Protein AF-A0A9I9EAN5-F1 (afdb_monomer_lite)

Radius of gyration: 19.29 Å; chains: 1; bounding box: 40×20×60 Å

InterPro domains:
  IPR010264 Plant self-incompatibility S1 [PF05938] (23-65)

Sequence (65 aa):
MFLLLPFSLHATDELISLLPKTTVTIVNEVGGPLLGIHCRSKQDDLGVNVVSSDKSYSFNFRPNI

Secondary structure (DSSP, 8-state):
-----------SHHHHHTSPPEEEEEE--SSSS-EEEEEEETTEEEEEEEE-TT-EEEEEE----

pLDDT: mean 79.65, std 15.26, range [41.75, 95.0]

Structure (mmCIF, N/CA/C/O backbone):
data_AF-A0A9I9EAN5-F1
#
_entry.id   AF-A0A9I9EAN5-F1
#
loop_
_atom_site.group_PDB
_atom_site.id
_atom_site.type_symbol
_atom_site.label_atom_id
_atom_site.label_alt_id
_atom_site.label_comp_id
_atom_site.label_asym_id
_atom_site.label_entity_id
_atom_site.label_seq_id
_atom_site.pdbx_PDB_ins_code
_atom_site.Cartn_x
_atom_site.Cartn_y
_atom_site.Cartn_z
_atom_site.occupancy
_atom_site.B_iso_or_equiv
_atom_site.auth_seq_id
_atom_site.auth_comp_id
_atom_site.auth_asym_id
_atom_site.auth_atom_id
_atom_site.pdbx_PDB_model_num
ATOM 1 N N . MET A 1 1 ? 24.482 -13.390 -49.474 1.00 51.56 1 MET A N 1
ATOM 2 C CA . MET A 1 1 ? 23.232 -12.855 -48.895 1.00 51.56 1 MET A CA 1
ATOM 3 C C . MET A 1 1 ? 23.248 -13.186 -47.407 1.00 51.56 1 MET A C 1
ATOM 5 O O . MET A 1 1 ? 22.856 -14.282 -47.036 1.00 51.56 1 MET A O 1
ATOM 9 N N . PHE A 1 2 ? 23.829 -12.322 -46.571 1.00 41.75 2 PHE A N 1
ATOM 10 C CA . PHE A 1 2 ? 23.862 -12.548 -45.122 1.00 41.75 2 PHE A CA 1
ATOM 11 C C . PHE A 1 2 ? 22.523 -12.091 -44.538 1.00 41.75 2 PHE A C 1
ATOM 13 O O . PHE A 1 2 ? 22.201 -10.907 -44.584 1.00 41.75 2 PHE A O 1
ATOM 20 N N . LEU A 1 3 ? 21.722 -13.042 -44.057 1.00 44.47 3 LEU A N 1
ATOM 21 C CA . LEU A 1 3 ? 20.494 -12.770 -43.315 1.00 44.47 3 LEU A CA 1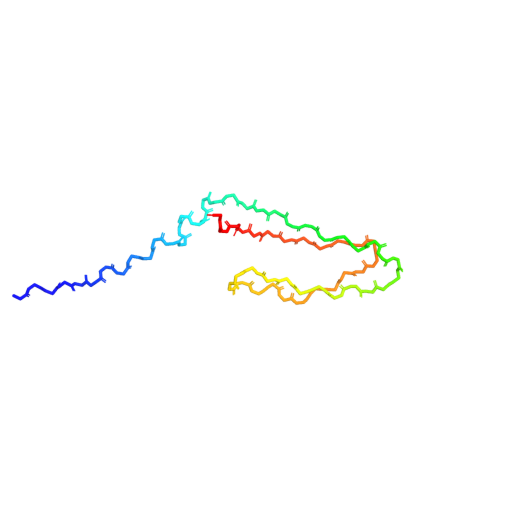
ATOM 22 C C . LEU A 1 3 ? 20.878 -12.174 -41.956 1.00 44.47 3 LEU A C 1
ATOM 24 O O . LEU A 1 3 ? 21.331 -12.887 -41.064 1.00 44.47 3 LEU A O 1
ATOM 28 N N . LEU A 1 4 ? 20.722 -10.858 -41.815 1.00 54.16 4 LEU A N 1
ATOM 29 C CA . LEU A 1 4 ? 20.758 -10.188 -40.520 1.00 54.16 4 LEU A CA 1
ATOM 30 C C . LEU A 1 4 ? 19.459 -10.543 -39.791 1.00 54.16 4 LEU A C 1
ATOM 32 O O . LEU A 1 4 ? 18.409 -9.964 -40.066 1.00 54.16 4 LEU A O 1
ATOM 36 N N . LEU A 1 5 ? 19.510 -11.526 -38.893 1.00 53.94 5 LEU A N 1
ATOM 37 C CA . LEU A 1 5 ? 18.446 -11.702 -37.910 1.00 53.94 5 LEU A CA 1
ATOM 38 C C . LEU A 1 5 ? 18.444 -10.452 -37.018 1.00 53.94 5 LEU A C 1
ATOM 40 O O . LEU A 1 5 ? 19.495 -10.124 -36.457 1.00 53.94 5 LEU A O 1
ATOM 44 N N . PRO A 1 6 ? 17.317 -9.731 -36.878 1.00 57.16 6 PRO A N 1
ATOM 45 C CA . PRO A 1 6 ? 17.239 -8.664 -35.904 1.00 57.16 6 PRO A CA 1
ATOM 46 C C . PRO A 1 6 ? 17.291 -9.343 -34.539 1.00 57.16 6 PRO A C 1
ATOM 48 O O . PRO A 1 6 ? 16.332 -9.985 -34.112 1.00 57.16 6 PRO A O 1
ATOM 51 N N . PHE A 1 7 ? 18.436 -9.252 -33.868 1.00 53.59 7 PHE A N 1
ATOM 52 C CA . PHE A 1 7 ? 18.517 -9.556 -32.449 1.00 53.59 7 PHE A CA 1
ATOM 53 C C . PHE A 1 7 ? 17.607 -8.550 -31.746 1.00 53.59 7 PHE A C 1
ATOM 55 O O . PHE A 1 7 ? 17.993 -7.412 -31.491 1.00 53.59 7 PHE A O 1
ATOM 62 N N . SER A 1 8 ? 16.353 -8.945 -31.522 1.00 59.44 8 SER A N 1
ATOM 63 C CA . SER A 1 8 ? 15.407 -8.163 -30.741 1.00 59.44 8 SER A CA 1
ATOM 64 C C . SER A 1 8 ? 15.913 -8.177 -29.307 1.00 59.44 8 SER A C 1
ATOM 66 O O . SER A 1 8 ? 15.705 -9.137 -28.567 1.00 59.44 8 SER A O 1
ATOM 68 N N . LEU A 1 9 ? 16.649 -7.130 -28.950 1.00 50.59 9 LEU A N 1
ATOM 69 C CA . LEU A 1 9 ? 17.229 -6.937 -27.636 1.00 50.59 9 LEU A CA 1
ATOM 70 C C . LEU A 1 9 ? 16.097 -6.731 -26.609 1.00 50.59 9 LEU A C 1
ATOM 72 O O . LEU A 1 9 ? 15.657 -5.609 -26.378 1.00 50.59 9 LEU A O 1
ATOM 76 N N . HIS A 1 10 ? 15.621 -7.812 -25.985 1.00 55.66 10 HIS A N 1
ATOM 77 C CA . HIS A 1 10 ? 14.807 -7.770 -24.761 1.00 55.66 10 HIS A CA 1
ATOM 78 C C . HIS A 1 10 ? 15.721 -7.424 -23.568 1.00 55.66 10 HIS A C 1
ATOM 80 O O . HIS A 1 10 ? 15.988 -8.254 -22.709 1.00 55.66 10 HIS A O 1
ATOM 86 N N . ALA A 1 11 ? 16.284 -6.213 -23.539 1.00 53.41 11 ALA A N 1
ATOM 87 C CA . ALA A 1 11 ? 17.181 -5.773 -22.459 1.00 53.41 11 ALA A CA 1
ATOM 88 C C . ALA A 1 11 ? 16.475 -4.981 -21.344 1.00 53.41 11 ALA A C 1
ATOM 90 O O . ALA A 1 11 ? 17.134 -4.284 -20.578 1.00 53.41 11 ALA A O 1
ATOM 91 N N . THR A 1 12 ? 15.149 -5.053 -21.228 1.00 59.38 12 THR A N 1
ATOM 92 C CA . THR A 1 12 ? 14.414 -4.251 -20.238 1.00 59.38 12 THR A CA 1
ATOM 93 C C . THR A 1 12 ? 14.125 -5.011 -18.946 1.00 59.38 12 THR A C 1
ATOM 95 O O . THR A 1 12 ? 14.376 -4.475 -17.872 1.00 59.38 12 THR A O 1
ATOM 98 N N . ASP A 1 13 ? 13.658 -6.258 -19.009 1.00 59.91 13 ASP A N 1
ATOM 99 C CA . ASP A 1 13 ? 13.109 -6.931 -17.819 1.00 59.91 13 ASP A CA 1
ATOM 100 C C . ASP A 1 13 ? 14.179 -7.415 -16.828 1.00 59.91 13 ASP A C 1
ATOM 102 O O . ASP A 1 13 ? 14.028 -7.250 -15.615 1.00 59.91 13 ASP A O 1
ATOM 106 N N . GLU A 1 14 ? 15.303 -7.929 -17.332 1.00 65.31 14 GLU A N 1
ATOM 107 C CA . GLU A 1 14 ? 16.421 -8.398 -16.499 1.00 65.31 14 GLU A CA 1
ATOM 108 C C . GLU A 1 1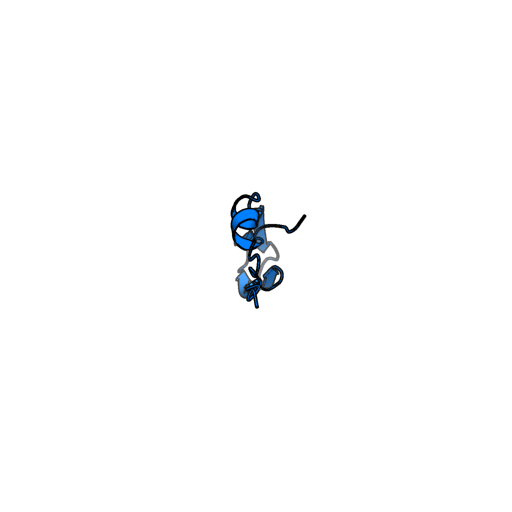4 ? 17.062 -7.250 -15.701 1.00 65.31 14 GLU A C 1
ATOM 110 O O . GLU A 1 14 ? 17.316 -7.387 -14.503 1.00 65.31 14 GLU A O 1
ATOM 115 N N . LEU A 1 15 ? 17.251 -6.077 -16.318 1.00 69.50 15 LEU A N 1
ATOM 116 C CA . LEU A 1 15 ? 17.821 -4.904 -15.646 1.00 69.50 15 LEU A CA 1
ATOM 117 C C . LEU A 1 15 ? 16.839 -4.288 -14.635 1.00 69.50 15 LEU A C 1
ATOM 119 O O . LEU A 1 15 ? 17.252 -3.857 -13.558 1.00 69.50 15 LEU A O 1
ATOM 123 N N . ILE A 1 16 ? 15.534 -4.299 -14.937 1.00 70.00 16 ILE A N 1
ATOM 124 C CA . ILE A 1 16 ? 14.486 -3.844 -14.010 1.00 70.00 16 ILE A CA 1
ATOM 125 C C . ILE A 1 16 ? 14.469 -4.706 -12.742 1.00 70.00 16 ILE A C 1
ATOM 127 O O . ILE A 1 16 ? 14.215 -4.183 -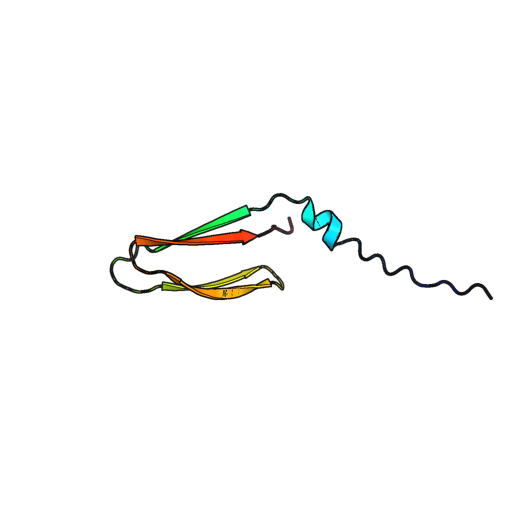11.659 1.00 70.00 16 ILE A O 1
ATOM 131 N N . SER A 1 17 ? 14.779 -6.003 -12.824 1.00 72.44 17 SER A N 1
ATOM 132 C CA . SER A 1 17 ? 14.805 -6.884 -11.648 1.00 72.44 17 SER A CA 1
ATOM 133 C C . SER A 1 17 ? 15.783 -6.419 -10.551 1.00 72.44 17 SER A C 1
ATOM 135 O O . SER A 1 17 ? 15.485 -6.596 -9.361 1.00 72.44 17 SER A O 1
ATOM 137 N N . LEU A 1 18 ? 16.879 -5.761 -10.957 1.00 80.38 18 LEU A N 1
ATOM 138 C CA . LEU A 1 18 ? 17.948 -5.235 -10.102 1.00 80.38 18 LEU A CA 1
ATOM 139 C C . LEU A 1 18 ? 17.600 -3.892 -9.450 1.00 80.38 18 LEU A C 1
ATOM 141 O O . LEU A 1 18 ? 18.251 -3.498 -8.483 1.00 80.38 18 LEU A O 1
ATOM 145 N N . LEU A 1 19 ? 16.577 -3.188 -9.948 1.00 81.00 19 LEU A N 1
ATOM 146 C CA . LEU A 1 19 ? 16.124 -1.951 -9.324 1.00 81.00 19 LEU A CA 1
ATOM 147 C C . LEU A 1 19 ? 15.507 -2.249 -7.949 1.00 81.00 19 LEU A C 1
ATOM 149 O O . LEU A 1 19 ? 14.803 -3.259 -7.786 1.00 81.00 19 LEU A O 1
ATOM 153 N N . PRO A 1 20 ? 15.736 -1.375 -6.953 1.00 85.25 20 PRO A N 1
ATOM 154 C CA . PRO A 1 20 ? 15.142 -1.532 -5.637 1.00 85.25 20 PRO A CA 1
ATOM 155 C C . PRO A 1 20 ? 13.614 -1.535 -5.735 1.00 85.25 20 PRO A C 1
ATOM 157 O O . PRO A 1 20 ? 13.010 -0.753 -6.471 1.00 85.25 20 PRO A O 1
ATOM 160 N N . LYS A 1 21 ? 12.981 -2.432 -4.973 1.00 87.38 21 LYS A N 1
ATOM 161 C CA . LYS A 1 21 ? 11.530 -2.402 -4.784 1.00 87.38 21 LYS A CA 1
ATOM 162 C C . LYS A 1 21 ? 11.172 -1.302 -3.792 1.00 87.38 21 LYS A C 1
ATOM 164 O O . LYS A 1 21 ? 11.845 -1.126 -2.779 1.00 87.38 21 LYS A O 1
ATOM 169 N N . THR A 1 22 ? 10.066 -0.628 -4.053 1.00 87.94 22 THR A N 1
ATOM 170 C CA . THR A 1 22 ? 9.413 0.284 -3.123 1.00 87.94 22 THR A CA 1
ATOM 171 C C . THR A 1 22 ? 8.155 -0.382 -2.587 1.00 87.94 22 THR A C 1
ATOM 173 O O . THR A 1 22 ? 7.333 -0.883 -3.356 1.00 87.94 22 THR A O 1
ATOM 176 N N . THR A 1 23 ? 8.001 -0.366 -1.266 1.00 92.31 23 THR A N 1
ATOM 177 C CA . THR A 1 23 ? 6.773 -0.792 -0.593 1.00 92.31 23 THR A CA 1
ATOM 178 C C . THR A 1 23 ? 5.839 0.400 -0.458 1.00 92.31 23 THR A C 1
ATOM 180 O O . THR A 1 23 ? 6.223 1.428 0.097 1.00 92.31 23 THR A O 1
ATOM 183 N N . VAL A 1 24 ? 4.605 0.256 -0.930 1.00 91.12 24 VAL A N 1
ATOM 184 C CA . VAL A 1 24 ? 3.512 1.191 -0.645 1.00 91.12 24 VAL A CA 1
ATOM 185 C C . VAL A 1 24 ? 2.646 0.565 0.431 1.00 91.12 24 VAL A C 1
ATOM 187 O O . VAL A 1 24 ? 2.262 -0.595 0.301 1.00 91.12 24 VAL A O 1
ATOM 190 N N . THR A 1 25 ? 2.326 1.333 1.469 1.00 94.62 25 THR A N 1
ATOM 191 C CA . THR A 1 25 ? 1.383 0.940 2.519 1.00 94.62 25 THR A CA 1
ATOM 192 C C . THR A 1 25 ? 0.283 1.981 2.593 1.00 94.62 25 THR A C 1
ATOM 194 O O . THR A 1 25 ? 0.552 3.166 2.773 1.00 94.62 25 THR A O 1
ATOM 197 N N . ILE A 1 26 ? -0.953 1.526 2.448 1.00 93.38 26 ILE A N 1
ATOM 198 C CA . ILE A 1 26 ? -2.164 2.334 2.534 1.00 93.38 26 ILE A CA 1
ATOM 199 C C . ILE A 1 26 ? -2.844 1.959 3.841 1.00 93.38 26 ILE A C 1
ATOM 201 O O . ILE A 1 26 ? -3.078 0.776 4.074 1.00 93.38 26 ILE A O 1
ATOM 205 N N . VAL A 1 27 ? -3.148 2.941 4.684 1.00 95.00 27 VAL A N 1
ATOM 206 C CA . VAL A 1 27 ? -3.822 2.747 5.975 1.00 95.00 27 VAL A CA 1
ATOM 207 C C . VAL A 1 27 ? -5.164 3.465 5.919 1.00 95.00 27 VAL A C 1
ATOM 209 O O . VAL A 1 27 ? -5.217 4.642 5.565 1.00 95.00 27 VAL A O 1
ATOM 212 N N . ASN A 1 28 ? -6.250 2.758 6.224 1.00 94.88 28 ASN A N 1
ATOM 213 C CA . ASN A 1 28 ? -7.567 3.370 6.340 1.00 94.88 28 ASN A CA 1
ATOM 214 C C . ASN A 1 28 ? -7.799 3.828 7.783 1.00 94.88 28 ASN A C 1
ATOM 216 O O . ASN A 1 28 ? -8.172 3.025 8.630 1.00 94.88 28 ASN A O 1
ATOM 220 N N . GLU A 1 29 ? -7.620 5.120 8.038 1.00 93.12 29 GLU A N 1
ATOM 221 C CA . GLU A 1 29 ? -7.928 5.752 9.333 1.00 93.12 29 GLU A CA 1
ATOM 222 C C . GLU A 1 29 ? -9.269 6.510 9.307 1.00 93.12 29 GLU A C 1
ATOM 224 O O . GLU A 1 29 ? -9.617 7.243 10.233 1.00 93.12 29 GLU A O 1
ATOM 229 N N . VAL A 1 30 ? -10.048 6.350 8.232 1.00 86.50 30 VAL A N 1
ATOM 230 C CA . VAL A 1 30 ? -11.386 6.925 8.107 1.00 86.50 30 VAL A CA 1
ATOM 231 C C . VAL A 1 30 ? -12.332 5.996 8.865 1.00 86.50 30 VAL A C 1
ATOM 233 O O . VAL A 1 30 ? -12.838 5.025 8.312 1.00 86.50 30 VAL A O 1
ATOM 236 N N . GLY A 1 31 ? -12.513 6.244 10.163 1.00 81.69 31 GLY A N 1
ATOM 237 C CA . GLY A 1 31 ? -13.337 5.415 11.046 1.00 81.69 31 GLY A CA 1
ATOM 238 C C . GLY A 1 31 ? -14.723 5.112 10.465 1.00 81.69 31 GLY A C 1
ATOM 239 O O . GLY A 1 31 ? -15.512 6.028 10.232 1.00 81.69 31 GLY A O 1
ATOM 240 N N . GLY A 1 32 ? -15.029 3.829 10.244 1.00 82.62 32 GLY A N 1
ATOM 241 C CA . GLY A 1 32 ? -16.335 3.362 9.756 1.00 82.62 32 GLY A CA 1
ATOM 242 C C . GLY A 1 32 ? -16.345 2.800 8.326 1.00 82.62 32 GLY A C 1
ATOM 243 O O . GLY A 1 32 ? -16.566 1.596 8.173 1.00 82.62 32 GLY A O 1
ATOM 244 N N . PRO A 1 33 ? -16.180 3.616 7.266 1.00 88.00 33 PRO A N 1
ATOM 245 C CA . PRO A 1 33 ? -16.347 3.157 5.892 1.00 88.00 33 PRO A CA 1
ATOM 246 C C . PRO A 1 33 ? -15.243 2.206 5.414 1.00 88.00 33 PRO A C 1
ATOM 248 O O . PRO A 1 33 ? -14.074 2.288 5.793 1.00 88.00 33 PRO A O 1
ATOM 251 N N . LEU A 1 34 ? -15.636 1.326 4.493 1.00 90.25 34 LEU A N 1
ATOM 252 C CA . LEU A 1 34 ? -14.713 0.548 3.675 1.00 90.25 34 LEU A CA 1
ATOM 253 C C . LEU A 1 34 ? -14.152 1.441 2.563 1.00 90.25 34 LEU A C 1
ATOM 255 O O . LEU A 1 34 ? -14.919 2.050 1.815 1.00 90.25 34 LEU A O 1
ATOM 259 N N . LEU A 1 35 ? -12.828 1.488 2.419 1.00 92.44 35 LEU A N 1
ATOM 260 C CA . LEU A 1 35 ? -12.177 2.197 1.320 1.00 92.44 35 LEU A CA 1
ATOM 261 C C . LEU A 1 35 ? -11.854 1.228 0.185 1.00 92.44 35 LEU A C 1
ATOM 263 O O . LEU A 1 35 ? -10.998 0.356 0.325 1.00 92.44 35 LEU A O 1
ATOM 267 N N . GLY A 1 36 ? -12.540 1.396 -0.945 1.00 92.25 36 GLY A N 1
ATOM 268 C CA . GLY A 1 36 ? -12.163 0.760 -2.203 1.00 92.25 36 GLY A CA 1
ATOM 269 C C . GLY A 1 36 ? -11.002 1.518 -2.842 1.00 92.25 36 GLY A C 1
ATOM 270 O O . GLY A 1 36 ? -11.164 2.667 -3.246 1.00 92.25 36 GLY A O 1
ATOM 271 N N . ILE A 1 37 ? -9.840 0.880 -2.935 1.00 90.94 37 ILE A N 1
ATOM 272 C CA . ILE A 1 37 ? -8.636 1.422 -3.568 1.00 90.94 37 ILE A CA 1
ATOM 273 C C . ILE A 1 37 ? -8.338 0.641 -4.847 1.00 90.94 37 ILE A C 1
ATOM 275 O O . ILE A 1 37 ? -8.352 -0.586 -4.845 1.00 90.94 37 ILE A O 1
ATOM 279 N N . HIS A 1 38 ? -8.062 1.334 -5.951 1.00 91.19 38 HIS A N 1
ATOM 280 C CA . HIS A 1 38 ? -7.570 0.714 -7.185 1.00 91.19 38 HIS A CA 1
ATOM 281 C C . HIS A 1 38 ? -6.098 1.072 -7.349 1.00 91.19 38 HIS A C 1
ATOM 283 O O . HIS A 1 38 ? -5.757 2.250 -7.469 1.00 91.19 38 HIS A O 1
ATOM 289 N N . CYS A 1 39 ? -5.220 0.071 -7.314 1.00 87.25 39 CYS A N 1
ATOM 290 C CA . CYS A 1 39 ? -3.781 0.278 -7.448 1.00 87.25 39 CYS A CA 1
ATOM 291 C C . CYS A 1 39 ? -3.303 -0.206 -8.820 1.00 87.25 39 CYS A C 1
ATOM 293 O O . CYS A 1 39 ? -3.565 -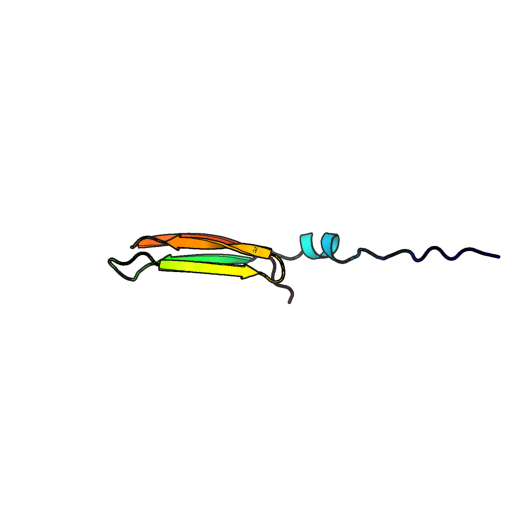1.337 -9.214 1.00 87.25 39 CYS A O 1
ATOM 295 N N . ARG A 1 40 ? -2.564 0.642 -9.540 1.00 82.81 40 ARG A N 1
ATOM 296 C CA . ARG A 1 40 ? -1.993 0.318 -10.852 1.00 82.81 40 ARG A CA 1
ATOM 297 C C . ARG A 1 40 ?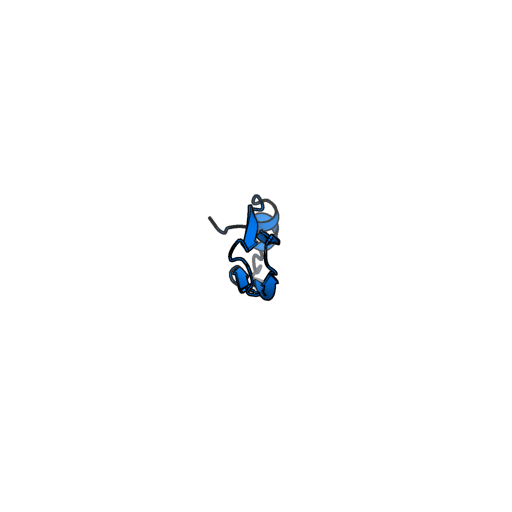 -0.567 0.843 -10.958 1.00 82.81 40 ARG A C 1
ATOM 299 O O . ARG A 1 40 ? -0.317 2.014 -10.680 1.00 82.81 40 ARG A O 1
ATOM 306 N N . SER A 1 41 ? 0.353 -0.007 -11.402 1.00 77.56 41 SER A N 1
ATOM 307 C CA . SER A 1 41 ? 1.750 0.327 -11.676 1.00 77.56 41 SER A CA 1
ATOM 308 C C . SER A 1 41 ? 2.069 0.090 -13.153 1.00 77.56 41 SER A C 1
ATOM 310 O O . SER A 1 41 ? 2.332 -1.025 -13.587 1.00 77.56 41 SER A O 1
ATOM 312 N N . LYS A 1 42 ? 2.043 1.151 -13.968 1.00 77.44 42 LYS A N 1
ATOM 313 C CA . LYS A 1 42 ? 2.291 1.079 -15.422 1.00 77.44 42 LYS A CA 1
ATOM 314 C C . LYS A 1 42 ? 1.345 0.072 -16.125 1.00 77.44 42 LYS A C 1
ATOM 316 O O . LYS A 1 42 ? 0.152 0.363 -16.262 1.00 77.44 42 LYS A O 1
ATOM 321 N N . GLN A 1 43 ? 1.854 -1.072 -16.597 1.00 77.62 43 GLN A N 1
ATOM 322 C CA . GLN A 1 43 ? 1.055 -2.159 -17.191 1.00 77.62 43 GLN A CA 1
ATOM 323 C C . GLN A 1 43 ? 0.560 -3.197 -16.171 1.00 77.62 43 GLN A C 1
ATOM 325 O O . GLN A 1 43 ? -0.246 -4.043 -16.540 1.00 77.62 43 GLN A O 1
ATOM 330 N N . ASP A 1 44 ? 1.016 -3.128 -14.924 1.00 78.12 44 ASP A N 1
ATOM 331 C CA . ASP A 1 44 ? 0.617 -4.037 -13.856 1.00 78.12 44 ASP A CA 1
ATOM 332 C C . ASP A 1 44 ? -0.600 -3.466 -13.120 1.00 78.12 44 ASP A C 1
ATOM 334 O O . ASP A 1 44 ? -0.522 -2.430 -12.450 1.00 78.12 44 ASP A O 1
ATOM 338 N N . ASP A 1 45 ? -1.755 -4.094 -13.315 1.00 85.56 45 ASP A N 1
ATOM 339 C CA . ASP A 1 45 ? -2.983 -3.757 -12.604 1.00 85.56 45 ASP A CA 1
ATOM 340 C C . ASP A 1 45 ? -3.102 -4.664 -11.376 1.00 85.56 45 ASP A C 1
ATOM 342 O O . ASP A 1 45 ? -3.256 -5.878 -11.502 1.00 85.56 45 ASP A O 1
ATOM 346 N N . LEU A 1 46 ? -3.032 -4.070 -10.183 1.00 87.31 46 LEU A N 1
ATOM 347 C CA . LEU A 1 46 ? -3.131 -4.790 -8.909 1.00 87.31 46 LEU A CA 1
ATOM 348 C C . LEU A 1 46 ? -4.591 -4.971 -8.469 1.00 87.31 46 LEU A C 1
ATOM 350 O O . LEU A 1 46 ? -4.863 -5.554 -7.415 1.00 87.31 46 LEU A O 1
ATOM 354 N N . GLY A 1 47 ? -5.532 -4.464 -9.269 1.00 89.94 47 GLY A N 1
ATOM 355 C CA . GLY A 1 47 ? -6.958 -4.576 -9.046 1.00 89.94 47 GLY A CA 1
ATOM 356 C C . GLY A 1 47 ? -7.477 -3.685 -7.922 1.00 89.94 47 GLY A C 1
ATOM 357 O O . GLY A 1 47 ? -6.788 -2.823 -7.360 1.00 89.94 47 GLY A O 1
ATOM 358 N N . VAL A 1 48 ? -8.756 -3.889 -7.617 1.00 92.50 48 VAL A N 1
ATOM 359 C CA . VAL A 1 48 ? -9.453 -3.179 -6.547 1.00 92.50 48 VAL A CA 1
ATOM 360 C C . VAL A 1 48 ? -9.297 -3.954 -5.246 1.00 92.50 48 VAL A C 1
ATOM 362 O O . VAL A 1 48 ? -9.628 -5.135 -5.175 1.00 92.50 48 VAL A O 1
ATOM 365 N N . ASN A 1 49 ? -8.838 -3.270 -4.205 1.00 92.25 49 ASN A N 1
ATOM 366 C CA . ASN A 1 49 ? -8.727 -3.802 -2.856 1.00 92.25 49 ASN A CA 1
ATOM 367 C C . ASN A 1 49 ? -9.645 -3.010 -1.926 1.00 92.25 49 ASN A C 1
ATOM 369 O O . ASN A 1 49 ? -9.805 -1.801 -2.074 1.00 92.25 49 ASN A O 1
ATOM 373 N N . VAL A 1 50 ? -10.263 -3.695 -0.969 1.00 93.94 50 VAL A N 1
ATOM 374 C CA . VAL A 1 50 ? -11.155 -3.073 0.013 1.00 93.94 50 VAL A CA 1
ATOM 375 C C . VAL A 1 50 ? -10.453 -3.058 1.362 1.00 93.94 50 VAL A C 1
ATOM 377 O O . VAL A 1 50 ? -10.150 -4.110 1.921 1.00 93.94 50 VAL A O 1
ATOM 380 N N . VAL A 1 51 ? -10.199 -1.865 1.892 1.00 94.44 51 VAL A N 1
ATOM 381 C CA . VAL A 1 51 ? -9.515 -1.667 3.173 1.00 94.44 51 VAL A CA 1
ATOM 382 C C . VAL A 1 51 ? -10.541 -1.264 4.224 1.00 94.44 51 VAL A C 1
ATOM 384 O O . VAL A 1 51 ? -11.174 -0.212 4.129 1.00 94.44 51 VAL A O 1
ATOM 387 N N . SER A 1 52 ? -10.731 -2.118 5.228 1.00 93.81 52 SER A N 1
ATOM 388 C CA . SER A 1 52 ? -11.601 -1.816 6.374 1.00 93.81 52 SER A CA 1
ATOM 389 C C . SER A 1 52 ? -10.988 -0.752 7.286 1.00 93.81 52 SER A C 1
ATOM 391 O O . SER A 1 52 ? -9.781 -0.535 7.230 1.00 93.81 52 SER A O 1
ATOM 393 N N . SER A 1 53 ? -11.807 -0.119 8.131 1.00 94.81 53 SER A N 1
ATOM 394 C CA . SER A 1 53 ? -11.334 0.809 9.170 1.00 94.81 53 SER A CA 1
ATOM 395 C C . SER A 1 53 ? -10.188 0.199 9.978 1.00 94.81 53 SER A C 1
ATOM 397 O O . SER A 1 53 ? -10.240 -0.980 10.344 1.00 94.81 53 SER A O 1
ATOM 399 N N . ASP A 1 54 ? -9.152 0.996 10.219 1.00 93.31 54 ASP A N 1
ATOM 400 C CA . ASP A 1 54 ? -7.951 0.658 10.990 1.00 93.31 54 ASP A CA 1
ATOM 401 C C . ASP A 1 54 ? -7.150 -0.521 10.411 1.00 93.31 54 ASP A C 1
ATOM 403 O O . ASP A 1 54 ? -6.340 -1.155 11.096 1.00 93.31 54 ASP A O 1
ATOM 407 N N . LYS A 1 55 ? -7.385 -0.856 9.135 1.00 94.19 55 LYS A N 1
ATOM 408 C CA . LYS A 1 55 ? -6.616 -1.852 8.384 1.00 94.19 55 LYS A CA 1
ATOM 409 C C . LYS A 1 55 ? -5.719 -1.189 7.359 1.00 94.19 55 LYS A C 1
ATOM 411 O O . LYS A 1 55 ? -5.899 -0.034 6.976 1.00 9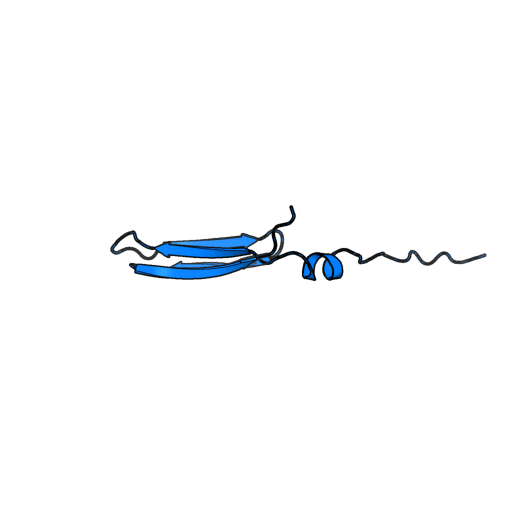4.19 55 LYS A O 1
ATOM 416 N N . SER A 1 56 ? -4.751 -1.971 6.903 1.00 94.81 56 SER A N 1
ATOM 417 C CA . SER A 1 56 ? -3.824 -1.565 5.868 1.00 94.81 56 SER A CA 1
ATOM 418 C C . SER A 1 56 ? -3.783 -2.556 4.715 1.00 94.81 56 SER A C 1
ATOM 420 O O . SER A 1 56 ? -4.104 -3.737 4.858 1.00 94.81 56 SER A O 1
ATOM 422 N N . TYR A 1 57 ? -3.380 -2.043 3.561 1.00 93.50 57 TYR A N 1
ATOM 423 C CA . TYR A 1 57 ? -3.049 -2.816 2.376 1.00 93.50 57 TYR A CA 1
ATOM 424 C C . TYR A 1 57 ? -1.671 -2.388 1.887 1.00 93.50 57 TYR A C 1
ATOM 426 O O . TYR A 1 57 ? -1.383 -1.191 1.811 1.00 93.50 57 TYR A O 1
ATOM 434 N N . SER A 1 58 ? -0.827 -3.361 1.548 1.00 93.75 58 SER A N 1
ATOM 435 C CA . SER A 1 58 ? 0.532 -3.096 1.089 1.00 93.75 58 SER A CA 1
ATOM 436 C C . SER A 1 58 ? 0.873 -3.900 -0.151 1.00 93.75 58 SER A C 1
ATOM 438 O O . SER A 1 58 ? 0.509 -5.068 -0.275 1.00 93.75 58 SER A O 1
ATOM 440 N N . PHE A 1 59 ? 1.643 -3.282 -1.038 1.00 90.00 59 PHE A N 1
ATOM 441 C CA . PHE A 1 59 ? 2.190 -3.933 -2.220 1.00 90.00 59 PHE A CA 1
ATOM 442 C C . PHE A 1 59 ? 3.589 -3.405 -2.528 1.00 90.00 59 PHE A C 1
ATOM 444 O O . PHE A 1 59 ? 4.001 -2.342 -2.060 1.00 90.00 59 PHE A O 1
ATOM 451 N N . ASN A 1 60 ? 4.329 -4.176 -3.321 1.00 88.56 60 ASN A N 1
ATOM 452 C CA . ASN A 1 60 ? 5.663 -3.811 -3.774 1.00 88.56 60 ASN A CA 1
ATOM 453 C C . ASN A 1 60 ? 5.613 -3.469 -5.258 1.00 88.56 60 ASN A C 1
ATOM 455 O O . ASN A 1 60 ? 5.051 -4.233 -6.037 1.00 88.56 60 ASN A O 1
ATOM 459 N N . PHE A 1 61 ? 6.271 -2.388 -5.657 1.00 86.25 61 PHE A N 1
ATOM 460 C CA . PHE A 1 61 ? 6.477 -2.059 -7.065 1.00 86.25 61 PHE A CA 1
ATOM 461 C C . PHE A 1 61 ? 7.920 -1.620 -7.305 1.00 86.25 61 PHE A C 1
ATOM 463 O O . PHE A 1 61 ? 8.666 -1.361 -6.361 1.00 86.25 61 PHE A O 1
ATOM 470 N N . ARG A 1 62 ? 8.331 -1.558 -8.571 1.00 83.31 62 ARG A N 1
ATOM 471 C CA . ARG A 1 62 ? 9.615 -0.967 -8.955 1.00 83.31 62 ARG A CA 1
ATOM 472 C C . ARG A 1 62 ? 9.367 0.334 -9.698 1.00 83.31 62 ARG A C 1
ATOM 474 O O . ARG A 1 62 ? 8.773 0.281 -10.776 1.00 83.31 62 ARG A O 1
ATOM 481 N N . PRO A 1 63 ? 9.765 1.486 -9.139 1.00 74.94 63 PRO A N 1
ATOM 482 C CA . PRO A 1 63 ? 9.667 2.737 -9.864 1.00 74.94 63 PRO A CA 1
ATOM 483 C C . PRO A 1 63 ? 10.592 2.690 -11.084 1.00 74.94 63 PRO A C 1
ATOM 485 O O . PRO A 1 63 ? 11.742 2.264 -10.997 1.00 74.94 63 PRO A O 1
ATOM 488 N N . ASN A 1 64 ? 10.070 3.128 -12.224 1.00 70.94 64 ASN A N 1
ATOM 489 C CA . ASN A 1 64 ? 10.885 3.458 -13.384 1.00 70.94 64 ASN A CA 1
ATOM 490 C C . ASN A 1 64 ? 11.347 4.907 -13.199 1.00 70.94 64 ASN A C 1
ATOM 492 O O . ASN A 1 64 ? 10.584 5.819 -13.522 1.00 70.94 64 ASN A O 1
ATOM 496 N N . ILE A 1 65 ? 12.505 5.081 -12.557 1.00 64.00 65 ILE A N 1
ATOM 497 C CA . ILE A 1 65 ? 13.098 6.384 -12.212 1.00 64.00 65 ILE A CA 1
ATOM 498 C C . ILE A 1 65 ? 13.806 6.965 -13.435 1.00 64.00 65 ILE A C 1
ATOM 500 O O . ILE A 1 65 ? 14.522 6.188 -14.105 1.00 64.00 65 ILE A O 1
#

Foldseek 3Di:
DDDDDPPPPPPPPVVLVPADKDKDKDFAQPPDDWDWDWDDDDPDTPGTDTAHHRGMDMDIDGDPD

Organism: Cucumis melo (NCBI:txid3656)